Protein AF-A0ABD5X012-F1 (afdb_monomer_lite)

Organism: NCBI:txid869890

Sequence (69 aa):
MSVSNSLGRSVTDLAHSDWVLLLIPLVFFGTYLLCFLVVGAQSVALISAALCASLLVVDGLFVRPPTRR

InterPro domains:
  IPR058328 Protein of unknown function DUF8015 [PF26047] (17-66)

Foldseek 3Di:
DPVVVVVVVVVVPDFPLVVLVVVLVVQLVVQLVVCCVVPVDNVVSNVRSVVRSVVSVCCDPPVVDRDDD

pLDDT: mean 81.32, std 11.8, range [52.38, 93.25]

Structure (mmCIF, N/CA/C/O backbone):
data_AF-A0ABD5X012-F1
#
_entry.id   AF-A0ABD5X012-F1
#
loop_
_atom_site.group_PDB
_atom_site.id
_atom_site.type_symbol
_atom_site.label_atom_id
_atom_site.label_alt_id
_atom_site.label_comp_id
_atom_site.label_asym_id
_atom_site.label_entity_id
_atom_site.label_seq_id
_atom_site.pdbx_PDB_ins_code
_atom_site.Cartn_x
_atom_site.Cartn_y
_atom_site.Cartn_z
_atom_site.occupancy
_atom_site.B_iso_or_equiv
_atom_site.auth_seq_id
_atom_site.auth_comp_id
_atom_site.auth_asym_id
_atom_site.auth_atom_id
_atom_site.pdbx_PDB_model_num
ATOM 1 N N . MET A 1 1 ? 12.664 32.322 -6.174 1.00 52.84 1 MET A N 1
ATOM 2 C CA . MET A 1 1 ? 11.763 31.581 -7.095 1.00 52.84 1 MET A CA 1
ATOM 3 C C . MET A 1 1 ? 12.482 30.487 -7.919 1.00 52.84 1 MET A C 1
ATOM 5 O O . MET A 1 1 ? 12.021 30.163 -8.998 1.00 52.84 1 MET A O 1
ATOM 9 N N . SER A 1 2 ? 13.563 29.852 -7.424 1.00 57.94 2 SER A N 1
ATOM 10 C CA . SER A 1 2 ? 14.344 28.842 -8.190 1.00 57.94 2 SER A CA 1
ATOM 11 C C . SER A 1 2 ? 13.990 27.374 -7.854 1.00 57.94 2 SER A C 1
ATOM 13 O O . SER A 1 2 ? 14.064 26.492 -8.704 1.00 57.94 2 SER A O 1
ATOM 15 N N . VAL A 1 3 ? 13.510 27.117 -6.630 1.00 61.19 3 VAL A N 1
ATOM 16 C CA . VAL A 1 3 ? 13.241 25.765 -6.090 1.00 61.19 3 VAL A CA 1
ATOM 17 C C . VAL A 1 3 ? 12.092 25.040 -6.809 1.00 61.19 3 VAL A C 1
ATOM 19 O O . VAL A 1 3 ? 12.127 23.824 -6.972 1.00 61.19 3 VAL A O 1
ATOM 22 N N . SER A 1 4 ? 11.091 25.776 -7.306 1.00 58.06 4 SER A N 1
ATOM 23 C CA . SER A 1 4 ? 9.941 25.162 -7.987 1.00 58.06 4 SER A CA 1
ATOM 24 C C . SER A 1 4 ? 10.327 24.496 -9.314 1.00 58.06 4 SER A C 1
ATOM 26 O O . SER A 1 4 ? 9.747 23.473 -9.669 1.00 58.06 4 SER A O 1
ATOM 28 N N . ASN A 1 5 ? 11.328 25.033 -10.024 1.00 63.03 5 ASN A N 1
ATOM 29 C CA . ASN A 1 5 ? 11.799 24.460 -11.287 1.00 63.03 5 ASN A CA 1
ATOM 30 C C . ASN A 1 5 ? 12.711 23.239 -11.074 1.00 63.03 5 ASN A C 1
ATOM 32 O O . ASN A 1 5 ? 12.724 22.346 -11.920 1.00 63.03 5 ASN A O 1
ATOM 36 N N . SER A 1 6 ? 13.454 23.168 -9.959 1.00 61.09 6 SER A N 1
AT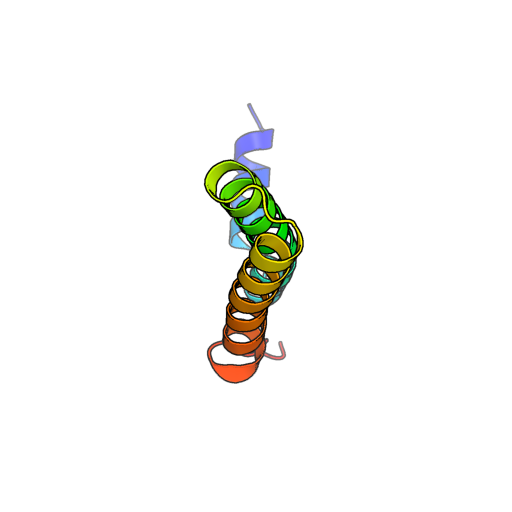OM 37 C CA . SER A 1 6 ? 14.299 22.002 -9.651 1.00 61.09 6 SER A CA 1
ATOM 38 C C . SER A 1 6 ? 13.480 20.817 -9.141 1.00 61.09 6 SER A C 1
ATOM 40 O O . SER A 1 6 ? 13.727 19.690 -9.562 1.00 61.09 6 SER A O 1
ATOM 42 N N . LEU A 1 7 ? 12.473 21.069 -8.293 1.00 63.03 7 LEU A N 1
ATOM 43 C CA . LEU A 1 7 ? 11.525 20.044 -7.848 1.00 63.03 7 LEU A CA 1
ATOM 44 C C . LEU A 1 7 ? 10.749 19.476 -9.038 1.00 63.03 7 LEU A C 1
ATOM 46 O O . LEU A 1 7 ? 10.691 18.263 -9.191 1.00 63.03 7 LEU A O 1
ATOM 50 N N . GLY A 1 8 ? 10.244 20.336 -9.929 1.00 61.19 8 GLY A N 1
ATOM 51 C CA . GLY A 1 8 ? 9.543 19.899 -11.139 1.00 61.19 8 GLY A CA 1
ATOM 52 C C . GLY A 1 8 ? 10.382 18.960 -12.009 1.00 61.19 8 GLY A C 1
ATOM 53 O O . GLY A 1 8 ? 9.887 17.908 -12.396 1.00 61.19 8 GLY A O 1
ATOM 54 N N . ARG A 1 9 ? 11.665 19.287 -12.242 1.00 62.31 9 ARG A N 1
ATOM 55 C CA . ARG A 1 9 ? 12.585 18.422 -13.003 1.00 62.31 9 ARG A CA 1
ATOM 56 C C . ARG A 1 9 ? 12.887 17.101 -12.299 1.00 62.31 9 ARG A C 1
ATOM 58 O O . ARG A 1 9 ? 12.835 16.066 -12.951 1.00 62.31 9 ARG A O 1
ATOM 65 N N . SER A 1 10 ? 13.157 17.123 -10.993 1.00 65.12 10 SER A N 1
ATOM 66 C CA . SER A 1 10 ? 13.474 15.912 -10.221 1.00 65.12 10 SER A CA 1
ATOM 67 C C . SER A 1 10 ? 12.302 14.932 -10.158 1.00 65.12 10 SER A C 1
ATOM 69 O O . SER A 1 10 ? 12.508 13.728 -10.202 1.00 65.12 10 SER A O 1
ATOM 71 N N . VAL A 1 11 ? 11.075 15.443 -10.065 1.00 65.19 11 VAL A N 1
ATOM 72 C CA . VAL A 1 11 ? 9.839 14.647 -10.007 1.00 65.19 11 VAL A CA 1
ATOM 73 C C . VAL A 1 11 ? 9.550 13.983 -11.361 1.00 65.19 11 VAL A C 1
ATOM 75 O O . VAL A 1 11 ? 9.071 12.851 -11.395 1.00 65.19 11 VAL A O 1
ATOM 78 N N . THR A 1 12 ? 9.885 14.645 -12.476 1.00 66.62 12 THR A N 1
ATOM 79 C CA . THR A 1 12 ? 9.786 14.064 -13.830 1.00 66.62 12 THR A CA 1
ATOM 80 C C . THR A 1 12 ? 10.903 13.083 -14.186 1.00 66.62 12 THR A C 1
ATOM 82 O O . THR A 1 12 ? 10.701 12.279 -15.089 1.00 66.62 12 THR A O 1
ATOM 85 N N . ASP A 1 13 ? 12.053 13.141 -13.509 1.00 70.12 13 ASP A N 1
ATOM 86 C CA . ASP A 1 13 ? 13.204 12.254 -13.766 1.00 70.12 13 ASP A CA 1
ATOM 87 C C . ASP A 1 13 ? 13.181 10.977 -12.904 1.00 70.12 13 ASP A C 1
ATOM 89 O O . ASP A 1 13 ? 14.026 10.097 -13.060 1.00 70.12 13 ASP A O 1
ATOM 93 N N . LEU A 1 14 ? 12.222 10.865 -11.975 1.00 72.25 14 LEU A N 1
ATOM 94 C CA . LEU A 1 14 ? 12.095 9.695 -11.111 1.00 72.25 14 LEU A CA 1
ATOM 95 C C . LEU A 1 14 ? 11.652 8.470 -11.911 1.00 72.25 14 LEU A C 1
ATOM 97 O O . LEU A 1 14 ? 10.657 8.507 -12.646 1.00 72.25 14 LEU A O 1
ATOM 101 N N . ALA A 1 15 ? 12.350 7.354 -11.704 1.00 78.00 15 ALA A N 1
ATOM 102 C CA . ALA A 1 15 ? 11.948 6.090 -12.288 1.00 78.00 15 ALA A CA 1
ATOM 103 C C . ALA A 1 15 ? 10.576 5.675 -11.738 1.00 78.00 15 ALA A C 1
ATOM 105 O O . ALA A 1 15 ? 10.211 5.963 -10.597 1.00 78.00 15 ALA A O 1
ATOM 106 N N . HIS A 1 16 ? 9.804 4.953 -12.549 1.00 78.19 16 HIS A N 1
ATOM 107 C CA . HIS A 1 16 ? 8.490 4.459 -12.138 1.00 78.19 16 HIS A CA 1
ATOM 108 C C . HIS A 1 16 ? 8.554 3.622 -10.844 1.00 78.19 16 HIS A C 1
ATOM 110 O O . HIS A 1 16 ? 7.667 3.714 -10.001 1.00 78.19 16 HIS A O 1
ATOM 116 N N . SER A 1 17 ? 9.639 2.869 -10.650 1.00 78.44 17 SER A N 1
ATOM 117 C CA . SER A 1 17 ? 9.914 2.121 -9.420 1.00 78.44 17 SER A CA 1
ATOM 118 C C . SER A 1 17 ? 9.993 3.006 -8.178 1.00 78.44 17 SER A C 1
ATOM 120 O O . SER A 1 17 ? 9.476 2.630 -7.128 1.00 78.44 17 SER A O 1
ATOM 122 N N . ASP A 1 18 ? 10.588 4.191 -8.297 1.00 85.12 18 ASP A N 1
ATOM 123 C CA . ASP A 1 18 ? 10.762 5.118 -7.176 1.00 85.12 18 ASP A CA 1
ATOM 124 C C . ASP A 1 18 ? 9.409 5.703 -6.763 1.00 85.12 18 ASP A C 1
ATOM 126 O O . ASP A 1 18 ? 9.107 5.844 -5.577 1.00 85.12 18 ASP A O 1
ATOM 130 N N . TRP A 1 19 ? 8.544 5.950 -7.750 1.00 83.81 19 TRP A N 1
ATOM 131 C CA . TRP A 1 19 ? 7.155 6.331 -7.521 1.00 83.81 19 TRP A CA 1
ATOM 132 C C . TRP A 1 19 ? 6.345 5.243 -6.826 1.00 83.81 19 TRP A C 1
ATOM 134 O O . TRP A 1 19 ? 5.606 5.551 -5.893 1.00 83.81 19 TRP A O 1
ATOM 144 N N . VAL A 1 20 ? 6.484 3.981 -7.241 1.00 86.19 20 VAL A N 1
ATOM 145 C CA . VAL A 1 20 ? 5.797 2.852 -6.592 1.00 86.19 20 VAL A CA 1
ATOM 146 C C . VAL A 1 20 ? 6.254 2.716 -5.138 1.00 86.19 20 VAL A C 1
ATOM 148 O O . VAL A 1 20 ? 5.415 2.600 -4.244 1.00 86.19 20 VAL A O 1
ATOM 151 N N . LEU A 1 21 ? 7.560 2.815 -4.874 1.00 85.50 21 LEU A N 1
ATOM 152 C CA . LEU A 1 21 ? 8.113 2.763 -3.517 1.00 85.50 21 LEU A CA 1
ATOM 153 C C . LEU A 1 21 ? 7.609 3.903 -2.626 1.00 85.50 21 LEU A C 1
ATOM 155 O O . LEU A 1 21 ? 7.357 3.679 -1.443 1.00 85.50 21 LEU A O 1
ATOM 159 N N . LEU A 1 22 ? 7.421 5.102 -3.179 1.00 88.12 22 LEU A N 1
ATOM 160 C CA . LEU A 1 22 ? 6.855 6.241 -2.454 1.00 88.12 22 LEU A CA 1
ATOM 161 C C . LEU A 1 22 ? 5.336 6.101 -2.237 1.00 88.12 22 LEU A C 1
ATOM 163 O O . LEU A 1 22 ? 4.817 6.477 -1.184 1.00 88.12 22 LEU A O 1
ATOM 167 N N . LEU A 1 23 ? 4.616 5.542 -3.211 1.00 89.06 23 LEU A N 1
ATOM 168 C CA . LEU A 1 23 ? 3.164 5.369 -3.159 1.00 89.06 23 LEU A CA 1
ATOM 169 C C . LEU A 1 23 ? 2.723 4.284 -2.175 1.00 89.06 23 LEU A C 1
ATOM 171 O O . LEU A 1 23 ? 1.677 4.446 -1.556 1.00 89.06 23 LEU A O 1
ATOM 175 N N . ILE A 1 24 ? 3.496 3.211 -1.990 1.00 89.69 24 ILE A N 1
ATOM 176 C CA . ILE A 1 24 ? 3.151 2.111 -1.069 1.00 89.69 24 ILE A CA 1
ATOM 177 C C . ILE A 1 24 ? 2.863 2.601 0.364 1.00 89.69 24 ILE A C 1
ATOM 179 O O . ILE A 1 24 ? 1.753 2.361 0.847 1.00 89.69 24 ILE A O 1
ATOM 183 N N . PRO A 1 25 ? 3.786 3.296 1.063 1.00 91.31 25 PRO A N 1
ATOM 184 C CA . PRO A 1 25 ? 3.515 3.778 2.413 1.00 91.31 25 PRO A CA 1
ATOM 185 C C . PRO A 1 25 ? 2.394 4.822 2.418 1.00 91.31 25 PRO A C 1
ATOM 187 O O . PRO A 1 25 ? 1.559 4.805 3.318 1.00 91.31 25 PRO A O 1
ATOM 190 N N . LEU A 1 26 ? 2.321 5.689 1.402 1.00 92.06 26 LEU A N 1
ATOM 191 C CA . LEU A 1 26 ? 1.284 6.718 1.310 1.00 92.06 26 LEU A CA 1
ATOM 192 C C . LEU A 1 26 ? -0.119 6.105 1.215 1.00 92.06 26 LEU A C 1
ATOM 194 O O . LEU A 1 26 ? -1.021 6.492 1.959 1.00 92.06 26 LEU A O 1
ATOM 198 N N . VAL A 1 27 ? -0.294 5.121 0.332 1.00 91.81 27 VAL A N 1
ATOM 199 C CA . VAL A 1 27 ? -1.559 4.406 0.165 1.00 91.81 27 VAL A CA 1
ATOM 200 C C . VAL A 1 27 ? -1.874 3.596 1.409 1.00 91.81 27 VAL A C 1
ATOM 202 O O . VAL A 1 27 ? -3.011 3.658 1.866 1.00 91.81 27 VAL A O 1
ATOM 205 N N . PHE A 1 28 ? -0.900 2.908 2.008 1.00 92.25 28 PHE A N 1
ATOM 206 C CA . PHE A 1 28 ? -1.118 2.144 3.237 1.00 92.25 28 PHE A CA 1
ATOM 207 C C . PHE A 1 28 ? -1.608 3.034 4.387 1.00 92.25 28 PHE A C 1
ATOM 209 O O . PHE A 1 28 ? -2.659 2.771 4.967 1.00 92.25 28 PHE A O 1
ATOM 216 N N . PHE A 1 29 ? -0.900 4.124 4.692 1.00 93.19 29 PHE A N 1
ATOM 217 C CA . PHE A 1 29 ? -1.300 5.032 5.768 1.00 93.19 29 PHE A CA 1
ATOM 218 C C . PHE A 1 29 ? -2.624 5.734 5.468 1.00 93.19 29 PHE A C 1
ATOM 220 O O . PHE A 1 29 ? -3.472 5.830 6.354 1.00 93.19 29 PHE A O 1
ATOM 227 N N . GLY A 1 30 ? -2.828 6.188 4.228 1.00 91.25 30 GLY A N 1
AT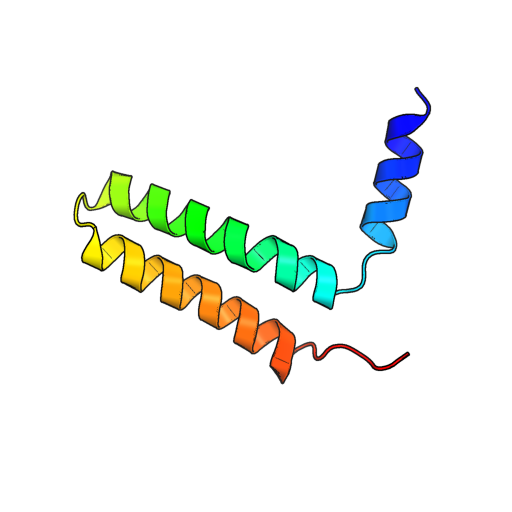OM 228 C CA . GLY A 1 30 ? -4.064 6.853 3.819 1.00 91.25 30 GLY A CA 1
ATOM 229 C C . GLY A 1 30 ? -5.283 5.939 3.937 1.00 91.25 30 GLY A C 1
ATOM 23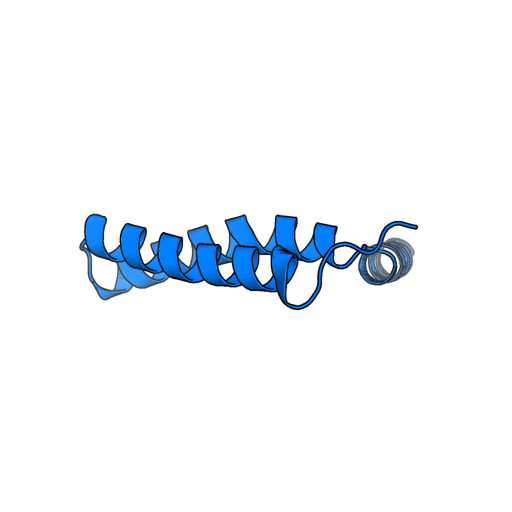0 O O . GLY A 1 30 ? -6.291 6.326 4.525 1.00 91.25 30 GLY A O 1
ATOM 231 N N . THR A 1 31 ? -5.181 4.707 3.435 1.00 91.19 31 THR A N 1
ATOM 232 C CA . THR A 1 31 ? -6.267 3.715 3.509 1.00 91.19 31 THR A CA 1
ATOM 233 C C . THR A 1 31 ? -6.505 3.226 4.931 1.00 91.19 31 THR A C 1
ATOM 235 O O . THR A 1 31 ? -7.660 3.139 5.341 1.00 91.19 31 THR A O 1
ATOM 238 N N . TYR A 1 32 ? -5.449 2.988 5.715 1.00 90.75 32 TYR A N 1
ATOM 239 C CA . TYR A 1 32 ? -5.577 2.622 7.125 1.00 90.75 32 TYR A CA 1
ATOM 240 C C . TYR A 1 32 ? -6.297 3.715 7.914 1.00 90.75 32 TYR A C 1
ATOM 242 O O . TYR A 1 32 ? -7.281 3.426 8.590 1.00 90.75 32 TYR A O 1
ATOM 250 N N . LEU A 1 33 ? -5.851 4.970 7.805 1.00 92.94 33 LEU A N 1
ATOM 251 C CA . LEU A 1 33 ? -6.451 6.089 8.528 1.00 92.94 33 LEU A CA 1
ATOM 252 C C . LEU A 1 33 ? -7.912 6.294 8.119 1.00 92.94 33 LEU A C 1
ATOM 254 O O . LEU A 1 33 ? -8.774 6.427 8.984 1.00 92.94 33 LEU A O 1
ATOM 258 N N . LEU A 1 34 ? -8.201 6.271 6.814 1.00 91.62 34 LEU A N 1
ATOM 259 C CA . LEU A 1 34 ? -9.559 6.421 6.295 1.00 91.62 34 LEU A CA 1
ATOM 260 C C . LEU A 1 34 ? -10.476 5.293 6.783 1.00 91.62 34 LEU A C 1
ATOM 262 O O . LEU A 1 34 ? -11.571 5.553 7.272 1.00 91.62 34 LEU A O 1
ATOM 266 N N . CYS A 1 35 ? -10.029 4.042 6.690 1.00 88.81 35 CYS A N 1
ATOM 267 C CA . CYS A 1 35 ? -10.827 2.893 7.104 1.00 88.81 35 CYS A CA 1
ATOM 268 C C . CYS A 1 35 ? -10.996 2.841 8.629 1.00 88.81 35 CYS A C 1
ATOM 270 O O . CYS A 1 35 ? -12.078 2.524 9.120 1.00 88.81 35 CYS A O 1
ATOM 272 N N . PHE A 1 36 ? -9.971 3.234 9.389 1.00 89.75 36 PHE A N 1
ATOM 273 C CA . PHE A 1 36 ? -10.060 3.366 10.839 1.00 89.75 36 PHE A CA 1
ATOM 274 C C . PHE A 1 36 ? -11.069 4.446 11.248 1.00 89.75 36 PHE A C 1
ATOM 276 O O . PHE A 1 36 ? -11.875 4.205 12.140 1.00 89.75 36 PHE A O 1
ATOM 283 N N . LEU A 1 37 ? -11.087 5.593 10.561 1.00 90.56 37 LEU A N 1
ATOM 284 C CA . LEU A 1 37 ? -12.061 6.664 10.806 1.00 90.56 37 LEU A CA 1
ATOM 285 C C . LEU A 1 37 ? -13.502 6.249 10.474 1.00 90.56 37 LEU A C 1
ATOM 287 O O . LEU A 1 37 ? -14.422 6.655 11.176 1.00 90.56 37 LEU A O 1
ATOM 291 N N . VAL A 1 38 ? -13.706 5.456 9.418 1.00 91.44 38 VAL A N 1
ATOM 292 C CA . VAL A 1 38 ? -15.048 5.045 8.963 1.00 91.44 38 VAL A CA 1
ATOM 293 C C . VAL A 1 38 ? -15.597 3.861 9.763 1.00 91.44 38 VAL A C 1
ATOM 295 O O . VAL A 1 38 ? -16.779 3.841 10.095 1.00 91.44 38 VAL A O 1
ATOM 298 N N . VAL A 1 39 ? -14.763 2.860 10.051 1.00 89.88 39 VAL A N 1
ATOM 299 C CA . VAL A 1 39 ? -15.204 1.572 10.617 1.00 89.88 39 VAL A CA 1
ATOM 300 C C . VAL A 1 39 ? -14.905 1.470 12.115 1.00 89.88 39 VAL A C 1
ATOM 302 O O . VAL A 1 39 ? -15.569 0.720 12.824 1.00 89.88 39 VAL A O 1
ATOM 305 N N . GLY A 1 40 ? -13.884 2.171 12.618 1.00 83.25 40 GLY A N 1
ATOM 306 C CA . GLY A 1 40 ? -13.435 2.083 14.015 1.00 83.25 40 GLY A CA 1
ATOM 307 C C . GLY A 1 40 ? -12.767 0.753 14.397 1.00 83.25 40 GLY A C 1
ATOM 308 O O . GLY A 1 40 ? -12.256 0.615 15.506 1.00 83.25 40 GLY A O 1
ATOM 309 N N . ALA A 1 41 ? -12.732 -0.230 13.490 1.00 85.12 41 ALA A N 1
ATOM 310 C CA . ALA A 1 41 ? -12.129 -1.538 13.715 1.00 85.12 41 ALA A CA 1
ATOM 311 C C . ALA A 1 41 ? -10.711 -1.602 13.130 1.00 85.12 41 ALA A C 1
ATOM 313 O O . ALA A 1 41 ? -10.521 -1.626 11.912 1.00 85.12 41 ALA A O 1
ATOM 314 N N . GLN A 1 42 ? -9.709 -1.691 14.008 1.00 82.62 42 GLN A N 1
ATOM 315 C CA . GLN A 1 42 ? -8.289 -1.706 13.629 1.00 82.62 42 GLN A CA 1
ATOM 316 C C . GLN A 1 42 ? -7.940 -2.844 12.662 1.00 82.62 42 GLN A C 1
ATOM 318 O O . GLN A 1 42 ? -7.232 -2.626 11.682 1.00 82.62 42 GLN A O 1
ATOM 323 N N . SER A 1 43 ? -8.466 -4.049 12.896 1.00 87.50 43 SER A N 1
ATOM 324 C CA . SER A 1 43 ? -8.185 -5.215 12.050 1.00 87.50 43 SER A CA 1
ATOM 325 C C . SER A 1 43 ? -8.704 -5.030 10.623 1.00 87.50 43 SER A C 1
ATOM 327 O O . SER A 1 43 ? -8.001 -5.352 9.671 1.00 87.50 43 SER A O 1
ATOM 329 N N . VAL A 1 44 ? -9.903 -4.460 10.465 1.00 85.81 44 VAL A N 1
ATOM 330 C CA . VAL A 1 44 ? -10.496 -4.192 9.144 1.00 85.81 44 VAL A CA 1
ATOM 331 C C . VAL A 1 44 ? -9.688 -3.124 8.409 1.00 85.81 44 VAL A C 1
ATOM 333 O O . VAL A 1 44 ? -9.356 -3.299 7.236 1.00 85.81 44 VAL A O 1
ATOM 336 N N . ALA A 1 45 ? -9.294 -2.063 9.119 1.00 83.94 45 ALA A N 1
ATOM 337 C CA . ALA A 1 45 ? -8.466 -1.004 8.561 1.00 83.94 45 ALA A CA 1
ATOM 338 C C . ALA A 1 45 ? -7.113 -1.531 8.065 1.00 83.94 45 ALA A C 1
ATOM 340 O O . ALA A 1 45 ? -6.727 -1.245 6.932 1.00 83.94 45 ALA A O 1
ATOM 341 N N . LEU A 1 46 ? -6.434 -2.366 8.857 1.00 89.56 46 LEU A N 1
ATOM 342 C CA . LEU A 1 46 ? -5.157 -2.975 8.471 1.00 89.56 46 LEU A CA 1
ATOM 343 C C . LEU A 1 46 ? -5.289 -3.901 7.263 1.00 89.56 46 LEU A C 1
ATOM 345 O O . LEU A 1 46 ? -4.479 -3.805 6.344 1.00 89.56 46 LEU A O 1
ATOM 349 N N . ILE A 1 47 ? -6.305 -4.771 7.241 1.00 93.25 47 ILE A N 1
ATOM 350 C CA . ILE A 1 47 ? -6.527 -5.694 6.117 1.00 93.25 47 ILE A CA 1
ATOM 351 C C . ILE A 1 47 ? -6.775 -4.902 4.832 1.00 93.25 47 ILE A C 1
ATOM 353 O O . ILE A 1 47 ? -6.160 -5.188 3.807 1.00 93.25 47 ILE A O 1
ATOM 357 N N . SER A 1 48 ? -7.627 -3.875 4.886 1.00 90.06 48 SER A N 1
ATOM 358 C CA . SER A 1 48 ? -7.925 -3.045 3.715 1.00 90.06 48 SER A CA 1
ATOM 359 C C . SER A 1 48 ? -6.684 -2.310 3.197 1.00 90.06 48 SER A C 1
ATOM 361 O O . SER A 1 48 ? -6.416 -2.317 1.995 1.00 90.06 48 SER A O 1
ATOM 363 N N . ALA A 1 49 ? -5.877 -1.757 4.105 1.00 89.50 49 ALA A N 1
ATOM 364 C CA . ALA A 1 49 ? -4.660 -1.047 3.755 1.00 89.50 49 ALA A CA 1
ATOM 365 C C . ALA A 1 49 ? -3.598 -1.966 3.153 1.00 89.50 49 ALA A C 1
ATOM 367 O O . ALA A 1 49 ? -2.984 -1.629 2.138 1.00 89.50 49 ALA A O 1
ATOM 368 N N . ALA A 1 50 ? -3.420 -3.153 3.736 1.00 91.62 50 ALA A N 1
ATOM 369 C CA . ALA A 1 50 ? -2.502 -4.162 3.227 1.00 91.62 50 ALA A CA 1
ATOM 370 C C . ALA A 1 50 ? -2.910 -4.646 1.828 1.00 91.62 50 ALA A C 1
ATOM 372 O O . ALA A 1 50 ? -2.050 -4.777 0.956 1.00 91.62 50 ALA A O 1
ATOM 373 N N . LEU A 1 51 ? -4.208 -4.860 1.583 1.00 92.62 51 LEU A N 1
ATOM 374 C CA . LEU A 1 51 ? -4.716 -5.243 0.263 1.00 92.62 51 LEU A CA 1
ATOM 375 C C . LEU A 1 51 ? -4.449 -4.150 -0.778 1.00 92.62 51 LEU A C 1
ATOM 377 O O . LEU A 1 51 ? -3.886 -4.441 -1.832 1.00 92.62 51 LEU A O 1
ATOM 381 N N . CYS A 1 52 ? -4.769 -2.891 -0.470 1.00 92.06 52 CYS A N 1
ATOM 382 C CA . CYS A 1 52 ? -4.509 -1.766 -1.371 1.00 92.06 52 CYS A CA 1
ATOM 383 C C . CYS A 1 52 ? -3.015 -1.597 -1.684 1.00 92.06 52 CYS A C 1
ATOM 385 O O . CYS A 1 52 ? -2.643 -1.427 -2.844 1.00 92.06 52 CYS A O 1
ATOM 387 N N . ALA A 1 53 ? -2.146 -1.689 -0.674 1.00 91.56 53 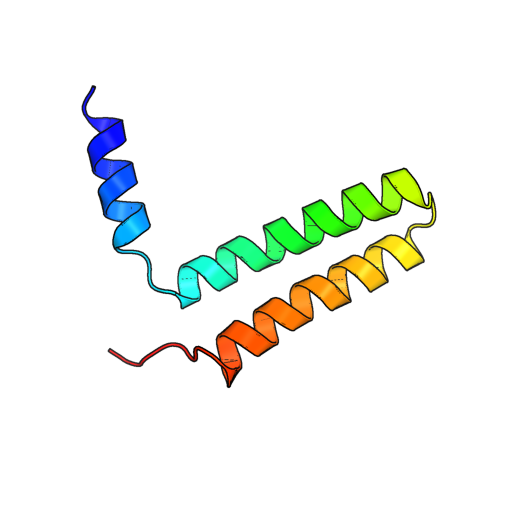ALA A N 1
ATOM 388 C CA . ALA A 1 53 ? -0.699 -1.619 -0.870 1.00 91.56 53 ALA A CA 1
ATOM 389 C C . ALA A 1 53 ? -0.168 -2.796 -1.710 1.00 91.56 53 ALA A C 1
ATOM 391 O O . ALA A 1 53 ? 0.707 -2.609 -2.554 1.00 91.56 53 ALA A O 1
ATOM 392 N N . SER A 1 54 ? -0.730 -3.995 -1.533 1.00 90.06 54 SER A N 1
ATOM 393 C CA . SER A 1 54 ? -0.347 -5.184 -2.305 1.00 90.06 54 SER A CA 1
ATOM 394 C C . SER A 1 54 ? -0.660 -5.034 -3.795 1.00 90.06 54 SER A C 1
ATOM 396 O O . SER A 1 54 ? 0.125 -5.485 -4.624 1.00 90.06 54 SER A O 1
ATOM 398 N N . LEU A 1 55 ? -1.755 -4.354 -4.159 1.00 90.56 55 LEU A N 1
ATOM 399 C CA . LEU A 1 55 ? -2.075 -4.067 -5.565 1.00 90.56 55 LEU A CA 1
ATOM 400 C C . LEU A 1 55 ? -1.003 -3.198 -6.235 1.00 90.56 55 LEU A C 1
ATOM 402 O O . LEU A 1 55 ? -0.636 -3.457 -7.376 1.00 90.56 55 LEU A O 1
ATOM 406 N N . LEU A 1 56 ? -0.459 -2.218 -5.511 1.00 86.81 56 LEU A N 1
ATOM 407 C CA . LEU A 1 56 ? 0.644 -1.370 -5.978 1.00 86.81 56 LEU A CA 1
ATOM 408 C C . LEU A 1 56 ? 1.936 -2.162 -6.193 1.00 86.81 56 LEU A C 1
ATOM 410 O O . LEU A 1 56 ? 2.638 -1.949 -7.179 1.00 86.81 56 LEU A O 1
ATOM 414 N N . VAL A 1 57 ? 2.233 -3.101 -5.293 1.00 87.50 57 VAL A N 1
ATOM 415 C CA . VAL A 1 57 ? 3.381 -4.008 -5.436 1.00 87.50 57 VAL A CA 1
ATOM 416 C C . VAL A 1 57 ? 3.210 -4.904 -6.663 1.00 87.50 57 VAL A C 1
ATOM 418 O O . VAL A 1 57 ? 4.150 -5.066 -7.437 1.00 87.50 57 VAL A O 1
ATOM 421 N N . VAL A 1 58 ? 2.013 -5.459 -6.870 1.00 89.94 58 VAL A N 1
ATOM 422 C CA . VAL A 1 58 ? 1.711 -6.295 -8.041 1.00 89.94 58 VAL A CA 1
AT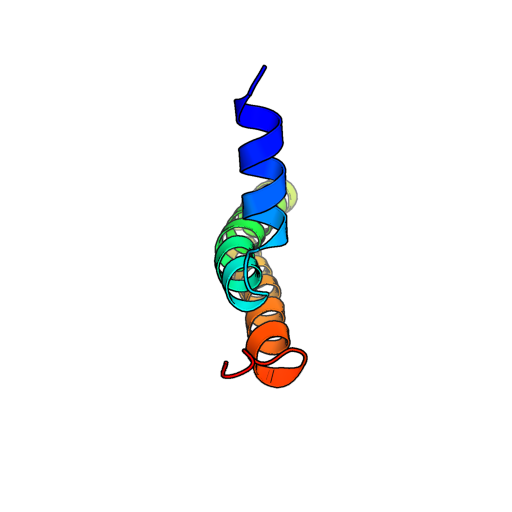OM 423 C C . VAL A 1 58 ? 1.823 -5.487 -9.337 1.00 89.94 58 VAL A C 1
ATOM 425 O O . VAL A 1 58 ? 2.444 -5.958 -10.288 1.00 89.94 58 VAL A O 1
ATOM 428 N N . ASP A 1 59 ? 1.290 -4.266 -9.375 1.00 85.81 59 ASP A N 1
ATOM 429 C CA . ASP A 1 59 ? 1.393 -3.382 -10.542 1.00 85.81 59 ASP A CA 1
ATOM 430 C C . ASP A 1 59 ? 2.859 -3.055 -10.874 1.00 85.81 59 ASP A C 1
ATOM 432 O O . ASP A 1 59 ? 3.309 -3.282 -12.001 1.00 85.81 59 ASP A O 1
ATOM 436 N N . GLY A 1 60 ? 3.641 -2.631 -9.876 1.00 83.75 60 GLY A N 1
ATOM 437 C CA . GLY A 1 60 ? 5.050 -2.271 -10.054 1.00 83.75 60 GLY A CA 1
ATOM 438 C C . GLY A 1 60 ? 5.982 -3.447 -10.370 1.00 83.75 60 GLY A C 1
ATOM 439 O O . GLY A 1 60 ? 7.026 -3.245 -10.984 1.00 83.75 60 GLY A O 1
ATOM 440 N N . LEU A 1 61 ? 5.630 -4.676 -9.978 1.00 82.94 61 LEU A N 1
ATOM 441 C CA . LEU A 1 61 ? 6.432 -5.869 -10.280 1.00 82.94 61 LEU A CA 1
ATOM 442 C C . LEU A 1 61 ? 6.052 -6.539 -11.600 1.00 82.94 61 LEU A C 1
ATOM 444 O O . LEU A 1 61 ? 6.938 -7.034 -12.293 1.00 82.94 61 LEU A O 1
ATOM 448 N N . PHE A 1 62 ? 4.761 -6.589 -11.938 1.00 85.81 62 PHE A N 1
ATOM 449 C CA . PHE A 1 62 ? 4.270 -7.435 -13.032 1.00 85.81 62 PHE A CA 1
ATOM 450 C C . PHE A 1 62 ? 3.700 -6.656 -14.217 1.00 85.81 62 PHE A C 1
ATOM 452 O O . PHE A 1 62 ? 3.832 -7.115 -15.349 1.00 85.81 62 PHE A O 1
ATOM 459 N N . VAL A 1 63 ? 3.079 -5.495 -13.992 1.00 83.81 63 VAL A N 1
ATOM 460 C CA . VAL A 1 63 ? 2.446 -4.708 -15.067 1.00 83.81 63 VAL A CA 1
ATOM 461 C C . VAL A 1 63 ? 3.429 -3.694 -15.641 1.00 83.81 63 VAL A C 1
ATOM 463 O O . VAL A 1 63 ? 3.538 -3.547 -16.859 1.00 83.81 63 VAL A O 1
ATOM 466 N N . ARG A 1 64 ? 4.174 -3.008 -14.770 1.00 80.69 64 ARG A N 1
ATOM 467 C CA . ARG A 1 64 ? 5.189 -2.010 -15.136 1.00 80.69 64 ARG A CA 1
ATOM 468 C C . ARG A 1 64 ? 6.511 -2.323 -14.435 1.00 80.69 64 ARG A C 1
ATOM 470 O O . ARG A 1 64 ? 6.952 -1.538 -13.594 1.00 80.69 64 ARG A O 1
ATOM 477 N N . PRO A 1 65 ? 7.133 -3.471 -14.760 1.00 74.12 65 PRO A N 1
ATOM 478 C CA . PRO A 1 65 ? 8.352 -3.907 -14.101 1.00 74.12 65 PRO A CA 1
ATOM 479 C C . PRO A 1 65 ? 9.458 -2.850 -14.224 1.00 74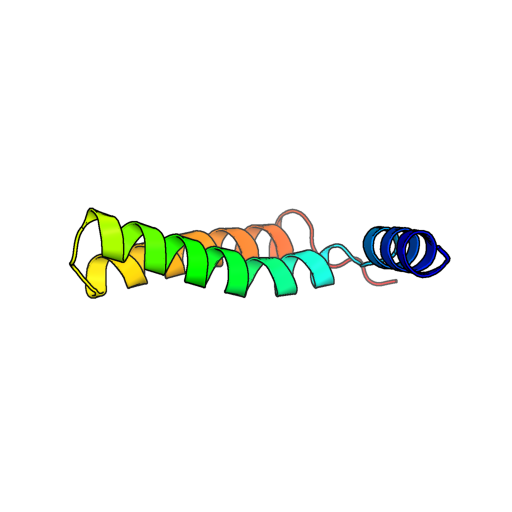.12 65 PRO A C 1
ATOM 481 O O . PRO A 1 65 ? 9.540 -2.167 -15.251 1.00 74.12 65 PRO A O 1
ATOM 484 N N . PRO A 1 66 ? 10.343 -2.732 -13.217 1.00 73.50 66 PRO A N 1
ATOM 485 C CA . PRO A 1 66 ? 11.482 -1.831 -13.282 1.00 73.50 66 PRO A CA 1
ATOM 486 C C . PRO A 1 66 ? 12.361 -2.201 -14.480 1.00 73.50 66 PRO A C 1
ATOM 488 O O . PRO A 1 66 ? 12.969 -3.273 -14.532 1.00 73.50 66 PRO A O 1
ATOM 491 N N . THR A 1 67 ? 12.410 -1.315 -15.470 1.00 74.62 67 THR A N 1
ATOM 492 C CA . THR A 1 67 ? 13.227 -1.502 -16.664 1.00 74.62 67 THR A CA 1
ATOM 493 C C . THR A 1 67 ? 14.695 -1.404 -16.264 1.00 74.62 67 THR A C 1
ATOM 495 O O . THR A 1 67 ? 15.127 -0.378 -15.739 1.00 74.62 67 THR A O 1
ATOM 498 N N . ARG A 1 68 ? 15.478 -2.461 -16.517 1.00 59.16 68 ARG A N 1
ATOM 499 C CA . ARG A 1 68 ? 16.942 -2.393 -16.412 1.00 59.16 68 ARG A CA 1
ATOM 500 C C . ARG A 1 68 ? 17.443 -1.389 -17.453 1.00 59.16 68 ARG A C 1
ATOM 502 O O . ARG A 1 68 ? 17.450 -1.710 -18.640 1.00 59.16 68 ARG A O 1
ATOM 509 N N . ARG A 1 69 ? 17.797 -0.181 -17.020 1.00 52.38 69 ARG A N 1
ATOM 510 C CA . ARG A 1 69 ? 18.776 0.637 -17.739 1.00 52.38 69 ARG A CA 1
ATOM 511 C C . ARG A 1 69 ? 20.172 0.209 -17.323 1.00 52.38 69 ARG A C 1
ATOM 513 O O . ARG A 1 69 ? 20.346 -0.086 -16.121 1.00 52.38 69 ARG A O 1
#

Radius of gyration: 15.66 Å; chains: 1; bounding box: 34×39×32 Å

Secondary structure (DSSP, 8-state):
--HHHHHHHHHHSS-HHHHHHHHHHHHHHHHHHHHHHHH--HHHHHHHHHHHHHHHHHIIIIIS-----